Protein AF-A0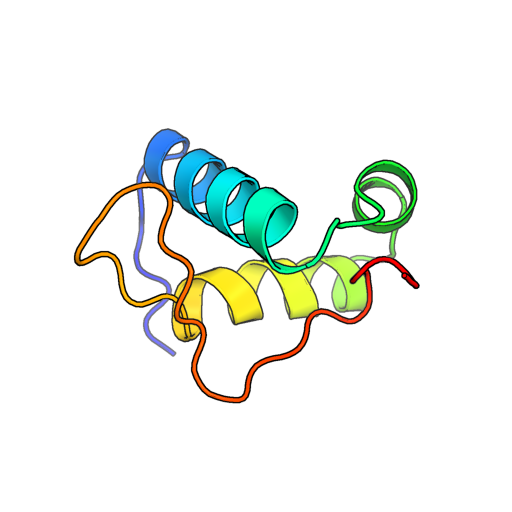A923RLJ5-F1 (afdb_monomer_lite)

pLDDT: mean 90.92, std 13.99, range [42.03, 98.19]

Sequence (69 aa):
MKIDTGDRMGALMDIESADKKFNMRLDDWLQADDFNFAHDYCGIQNNIKRGEFPATDFGFFLPRFAGTH

Structure (mmCIF, N/CA/C/O backbone):
data_AF-A0A923RLJ5-F1
#
_entry.id   AF-A0A923RLJ5-F1
#
loop_
_atom_site.group_PDB
_atom_site.id
_atom_site.type_symbol
_atom_site.label_atom_id
_atom_site.label_alt_id
_atom_site.label_comp_id
_atom_site.label_asym_id
_atom_site.label_entity_id
_atom_site.label_seq_id
_atom_site.pdbx_PDB_ins_code
_atom_site.Cartn_x
_atom_site.Cartn_y
_atom_site.Cartn_z
_atom_site.occupancy
_atom_site.B_iso_or_equiv
_atom_site.auth_seq_id
_atom_site.auth_comp_id
_atom_site.auth_asym_id
_atom_site.auth_atom_id
_atom_site.pdbx_PDB_model_num
ATOM 1 N N . MET A 1 1 ? 8.576 16.317 2.005 1.00 43.00 1 MET A N 1
ATOM 2 C CA . MET A 1 1 ? 8.156 14.927 2.265 1.00 43.00 1 MET A CA 1
ATOM 3 C C . MET A 1 1 ? 8.806 14.509 3.571 1.00 43.00 1 MET A C 1
ATOM 5 O O 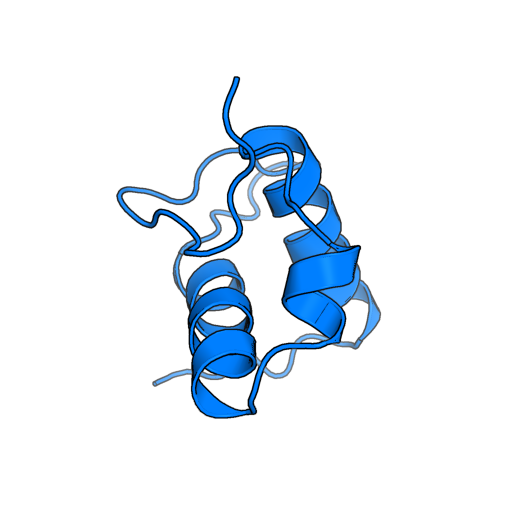. MET A 1 1 ? 10.024 14.410 3.610 1.00 43.00 1 MET A O 1
ATOM 9 N N . LYS A 1 2 ? 8.043 14.426 4.666 1.00 42.03 2 LYS A N 1
ATOM 10 C CA . LYS A 1 2 ? 8.579 13.915 5.930 1.00 42.03 2 LYS A CA 1
ATOM 11 C C . LYS A 1 2 ? 8.489 12.399 5.843 1.00 42.03 2 LYS A C 1
ATOM 13 O O . LYS A 1 2 ? 7.435 11.844 6.107 1.00 42.03 2 LYS A O 1
ATOM 18 N N . ILE A 1 3 ? 9.563 11.763 5.389 1.00 48.69 3 ILE A N 1
ATOM 19 C CA . ILE A 1 3 ? 9.742 10.336 5.637 1.00 48.69 3 ILE A CA 1
ATOM 20 C C . ILE A 1 3 ? 9.988 10.263 7.142 1.00 48.69 3 ILE A C 1
ATOM 22 O O . ILE A 1 3 ? 11.072 10.602 7.611 1.00 48.69 3 ILE A 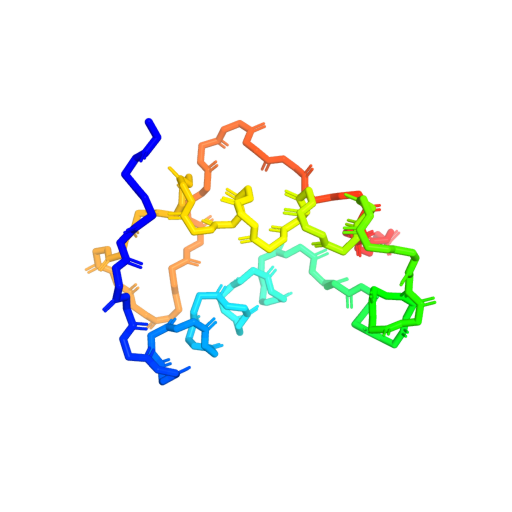O 1
ATOM 26 N N . ASP A 1 4 ? 8.929 9.995 7.900 1.00 55.69 4 ASP A N 1
ATOM 27 C CA . ASP A 1 4 ? 9.042 9.668 9.313 1.00 55.69 4 ASP A CA 1
ATOM 28 C C . ASP A 1 4 ? 9.969 8.455 9.377 1.00 55.69 4 ASP A C 1
ATOM 30 O O . ASP A 1 4 ? 9.679 7.422 8.770 1.00 55.69 4 ASP A O 1
ATOM 34 N N . THR A 1 5 ? 11.131 8.595 10.011 1.00 52.75 5 THR A N 1
ATOM 35 C CA . THR A 1 5 ? 12.064 7.491 10.265 1.00 52.75 5 THR A CA 1
ATOM 36 C C . THR A 1 5 ? 11.456 6.587 11.332 1.00 52.75 5 THR A C 1
ATOM 38 O O . THR A 1 5 ? 12.001 6.438 12.424 1.00 52.75 5 THR A O 1
ATOM 41 N N . GLY A 1 6 ? 10.270 6.052 11.043 1.00 57.81 6 GLY A N 1
ATOM 42 C CA . GLY A 1 6 ? 9.610 5.057 11.851 1.00 57.81 6 GLY A CA 1
ATOM 43 C C . GLY A 1 6 ? 10.519 3.845 11.896 1.00 57.81 6 GLY A C 1
ATOM 44 O O . GLY A 1 6 ? 10.974 3.354 10.862 1.00 57.81 6 GLY A O 1
ATOM 45 N N . ASP A 1 7 ? 10.811 3.400 13.111 1.00 79.81 7 ASP A N 1
ATOM 46 C CA . ASP A 1 7 ? 11.402 2.096 13.361 1.00 79.81 7 ASP A CA 1
ATOM 47 C C . ASP A 1 7 ? 10.679 1.040 12.498 1.00 79.81 7 ASP A C 1
ATOM 49 O O . ASP A 1 7 ? 9.481 1.152 12.224 1.00 79.81 7 ASP A O 1
ATOM 53 N N . ARG A 1 8 ? 11.422 0.029 12.033 1.00 87.44 8 ARG A N 1
ATOM 54 C CA . ARG A 1 8 ? 10.912 -1.094 11.232 1.00 87.44 8 ARG A CA 1
ATOM 55 C C . ARG A 1 8 ? 9.572 -1.629 11.755 1.00 87.44 8 ARG A C 1
ATOM 57 O O . ARG A 1 8 ? 8.717 -1.979 10.950 1.00 87.44 8 ARG A O 1
ATOM 64 N N . MET A 1 9 ? 9.377 -1.674 13.072 1.00 89.19 9 MET A N 1
ATOM 65 C CA . MET A 1 9 ? 8.120 -2.080 13.700 1.00 89.19 9 MET A CA 1
ATOM 66 C C . MET A 1 9 ? 6.961 -1.134 13.382 1.00 89.19 9 MET A C 1
ATOM 68 O O . MET A 1 9 ? 5.868 -1.609 13.105 1.00 89.19 9 MET A O 1
ATOM 72 N N . GLY A 1 10 ? 7.184 0.181 13.366 1.00 91.75 10 GLY A N 1
ATOM 73 C CA . GLY A 1 10 ? 6.192 1.174 12.942 1.00 91.75 10 GLY A CA 1
ATOM 74 C C . GLY A 1 10 ? 5.761 0.977 11.492 1.00 91.75 10 GLY A C 1
ATOM 75 O O . GLY A 1 10 ? 4.570 0.945 11.204 1.00 91.75 10 GLY A O 1
ATOM 76 N N . ALA A 1 11 ? 6.718 0.748 10.591 1.00 92.12 11 ALA A N 1
ATOM 77 C CA . ALA A 1 11 ? 6.403 0.460 9.194 1.00 92.12 11 ALA A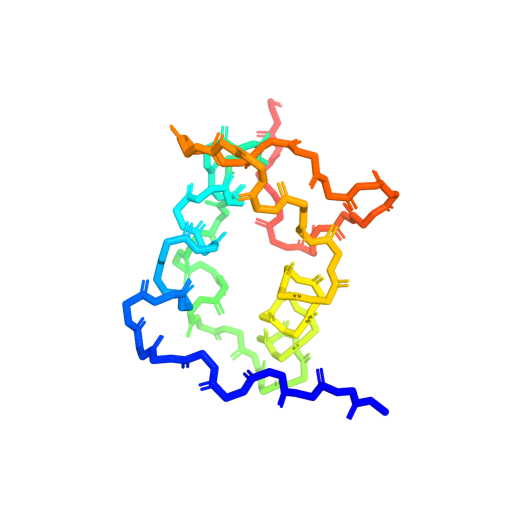 CA 1
ATOM 78 C C . ALA A 1 11 ? 5.592 -0.838 9.036 1.00 92.12 11 ALA A C 1
ATOM 80 O O . ALA A 1 11 ? 4.626 -0.871 8.280 1.00 92.12 11 ALA A O 1
ATOM 81 N N . LEU A 1 12 ? 5.946 -1.893 9.777 1.00 94.38 12 LEU A N 1
ATOM 82 C CA . LEU A 1 12 ? 5.191 -3.149 9.773 1.00 94.38 12 LEU A CA 1
ATOM 83 C C . LEU A 1 12 ? 3.773 -2.972 10.341 1.00 94.38 12 LEU A C 1
ATOM 85 O O . LEU A 1 12 ? 2.830 -3.496 9.759 1.00 94.38 12 LEU A O 1
ATOM 89 N N . MET A 1 13 ? 3.609 -2.196 11.418 1.00 95.06 13 MET A N 1
ATOM 90 C CA . MET A 1 13 ? 2.298 -1.875 11.999 1.00 95.06 13 MET A CA 1
ATOM 91 C C . MET A 1 13 ? 1.417 -1.061 11.042 1.00 95.06 13 MET A C 1
ATOM 93 O O . MET A 1 13 ? 0.211 -1.308 10.948 1.00 95.06 13 MET A O 1
ATOM 97 N N . ASP A 1 14 ? 2.004 -0.107 10.314 1.00 96.00 14 ASP A N 1
ATOM 98 C CA . ASP A 1 14 ? 1.294 0.670 9.298 1.00 96.00 14 ASP A CA 1
ATOM 99 C C . ASP A 1 14 ? 0.833 -0.239 8.136 1.00 96.00 14 ASP A C 1
ATOM 101 O O . ASP A 1 14 ? -0.291 -0.103 7.650 1.00 96.00 14 ASP A O 1
ATOM 105 N N . ILE A 1 15 ? 1.670 -1.203 7.724 1.00 96.44 15 ILE A N 1
ATOM 106 C CA . ILE A 1 15 ? 1.337 -2.203 6.695 1.00 96.44 15 ILE A CA 1
ATOM 107 C C . ILE A 1 15 ? 0.221 -3.141 7.164 1.00 96.44 15 ILE A C 1
ATOM 109 O O . ILE A 1 15 ? -0.729 -3.361 6.419 1.00 96.44 15 ILE A O 1
ATOM 113 N N . GLU A 1 16 ? 0.294 -3.658 8.391 1.00 96.81 16 GLU A N 1
ATOM 114 C CA . GLU A 1 16 ? -0.749 -4.515 8.975 1.00 96.81 16 GLU A CA 1
ATOM 115 C C . GLU A 1 16 ? -2.093 -3.779 9.059 1.00 96.81 16 GLU A C 1
ATOM 117 O O . GLU A 1 16 ? -3.147 -4.319 8.722 1.00 96.81 16 GLU A O 1
ATOM 122 N N . SER A 1 17 ? -2.050 -2.503 9.440 1.00 97.38 17 SER A N 1
ATOM 123 C CA . SER A 1 17 ? -3.215 -1.620 9.460 1.00 97.38 17 SER A CA 1
ATOM 124 C C . SER A 1 17 ? -3.815 -1.431 8.057 1.00 97.38 17 SER A C 1
ATOM 126 O O . SER A 1 17 ? -5.034 -1.507 7.881 1.00 97.38 17 SER A O 1
ATOM 128 N N . ALA A 1 18 ? -2.968 -1.230 7.042 1.00 97.44 18 ALA A N 1
ATOM 129 C CA . ALA A 1 18 ? -3.402 -1.091 5.655 1.00 97.44 18 ALA A CA 1
ATOM 130 C C . ALA A 1 18 ? -3.997 -2.396 5.107 1.00 97.44 18 ALA A C 1
ATOM 132 O O . ALA A 1 18 ? -5.058 -2.363 4.485 1.00 97.44 18 ALA A O 1
ATOM 133 N N . ASP A 1 19 ? -3.376 -3.541 5.389 1.00 97.44 19 ASP A N 1
ATOM 134 C CA . ASP A 1 19 ? -3.904 -4.853 5.014 1.00 97.44 19 ASP A CA 1
ATOM 135 C C . ASP A 1 19 ? -5.276 -5.106 5.642 1.00 97.44 19 ASP A C 1
ATOM 137 O O . ASP A 1 19 ? -6.242 -5.421 4.947 1.00 97.44 19 ASP A O 1
ATOM 141 N N . LYS A 1 20 ? -5.420 -4.817 6.940 1.00 96.38 20 LYS A N 1
ATOM 142 C CA . LYS A 1 20 ? -6.701 -4.940 7.638 1.00 96.38 20 LYS A CA 1
ATOM 143 C C . LYS A 1 20 ? -7.809 -4.095 7.004 1.00 96.38 20 LYS A C 1
ATOM 145 O O . LYS A 1 20 ? -8.970 -4.509 7.006 1.00 96.38 20 LYS A O 1
ATOM 150 N N . LYS A 1 21 ? -7.471 -2.900 6.511 1.00 96.69 21 LYS A N 1
ATOM 151 C CA . LYS A 1 21 ? -8.427 -1.949 5.932 1.00 96.69 21 LYS A CA 1
ATOM 152 C C . LYS A 1 21 ? -8.769 -2.256 4.475 1.00 96.69 21 LYS A C 1
ATOM 154 O O . LYS A 1 21 ? -9.930 -2.118 4.091 1.00 96.69 21 LYS A O 1
ATOM 159 N N . PHE A 1 22 ? -7.771 -2.605 3.672 1.00 97.06 22 PHE A N 1
ATOM 160 C CA . PHE A 1 22 ? -7.877 -2.679 2.215 1.00 97.06 22 PHE A CA 1
ATOM 161 C C . PHE A 1 22 ? -7.787 -4.103 1.661 1.00 97.06 22 PHE A C 1
ATOM 163 O O . PHE A 1 22 ? -7.902 -4.267 0.448 1.00 97.06 22 PHE A O 1
ATOM 170 N N . ASN A 1 23 ? -7.609 -5.113 2.523 1.00 97.00 23 ASN A N 1
ATOM 171 C CA . ASN A 1 23 ? -7.406 -6.512 2.148 1.00 97.00 23 ASN A CA 1
ATOM 172 C C . ASN A 1 23 ? -6.287 -6.631 1.102 1.00 97.00 23 ASN A C 1
ATOM 174 O O . ASN A 1 23 ? -6.543 -6.969 -0.050 1.00 97.00 23 ASN A O 1
ATOM 178 N N . MET A 1 24 ? -5.075 -6.205 1.455 1.00 97.50 24 MET A N 1
ATOM 179 C CA . MET A 1 24 ? -4.010 -5.956 0.486 1.00 97.50 24 MET A CA 1
ATOM 180 C C . MET A 1 24 ? -3.593 -7.251 -0.221 1.00 97.50 24 MET A C 1
ATOM 182 O O . MET A 1 24 ? -3.441 -8.310 0.384 1.00 97.50 24 MET A O 1
ATOM 186 N N . ARG A 1 25 ? -3.315 -7.158 -1.522 1.00 98.00 25 ARG A N 1
ATOM 187 C CA . ARG A 1 25 ? -2.653 -8.217 -2.296 1.00 98.00 25 ARG A CA 1
ATOM 188 C C . ARG A 1 25 ? -1.158 -8.198 -1.978 1.00 98.00 25 ARG A C 1
ATOM 190 O O . ARG A 1 25 ? -0.354 -7.749 -2.791 1.00 98.00 25 ARG A O 1
ATOM 197 N N . LEU A 1 26 ? -0.800 -8.617 -0.762 1.00 97.06 26 LEU A N 1
ATOM 198 C CA . LEU A 1 26 ? 0.560 -8.488 -0.226 1.00 97.06 26 LEU A CA 1
ATOM 199 C C . LEU A 1 26 ? 1.605 -9.200 -1.090 1.00 97.06 26 LEU A C 1
ATOM 201 O O . LEU A 1 26 ? 2.667 -8.630 -1.316 1.00 97.06 26 LEU A O 1
ATOM 205 N N . ASP A 1 27 ? 1.296 -10.386 -1.620 1.00 97.69 27 ASP A N 1
ATOM 206 C CA . ASP A 1 27 ? 2.219 -11.134 -2.484 1.00 97.69 27 ASP A CA 1
ATOM 207 C C . ASP A 1 27 ? 2.516 -10.391 -3.795 1.00 97.69 27 ASP A C 1
ATOM 209 O O . ASP A 1 27 ? 3.677 -10.284 -4.194 1.00 97.69 27 ASP A O 1
ATOM 213 N N . ASP A 1 28 ? 1.485 -9.827 -4.435 1.00 98.06 28 ASP A N 1
ATOM 214 C CA . ASP A 1 28 ? 1.635 -9.015 -5.650 1.00 98.06 28 ASP A CA 1
ATOM 215 C C . ASP A 1 28 ? 2.416 -7.731 -5.353 1.00 98.06 28 ASP A C 1
ATOM 217 O O . ASP A 1 28 ? 3.261 -7.308 -6.141 1.00 98.06 28 ASP A O 1
ATOM 221 N N . TRP A 1 29 ? 2.137 -7.107 -4.206 1.00 97.88 29 TRP A N 1
ATOM 222 C CA . TRP A 1 29 ? 2.811 -5.886 -3.790 1.00 97.88 29 TRP A CA 1
ATOM 223 C C . TRP A 1 29 ? 4.299 -6.125 -3.511 1.00 97.88 29 TRP A C 1
ATOM 225 O O . TRP A 1 29 ? 5.130 -5.322 -3.929 1.00 97.88 29 TRP A O 1
ATOM 235 N N . LEU A 1 30 ? 4.652 -7.249 -2.877 1.00 96.88 30 LEU A N 1
ATOM 236 C CA . LEU A 1 30 ? 6.042 -7.631 -2.604 1.00 96.88 30 LEU A CA 1
ATOM 237 C C . LEU A 1 30 ? 6.847 -7.922 -3.879 1.00 96.88 30 LEU A C 1
ATOM 239 O O . LEU A 1 30 ? 8.070 -7.803 -3.870 1.00 96.88 30 LEU A O 1
ATOM 243 N N . GLN A 1 31 ? 6.169 -8.328 -4.954 1.00 98.06 31 GLN A N 1
ATOM 244 C CA . GLN A 1 31 ? 6.768 -8.627 -6.259 1.00 98.06 31 GLN A CA 1
ATOM 245 C C . GLN A 1 31 ? 6.724 -7.437 -7.230 1.00 98.06 31 GLN A C 1
ATOM 247 O O . GLN A 1 31 ? 7.180 -7.556 -8.370 1.00 98.06 31 GLN A O 1
ATOM 252 N N . ALA A 1 32 ? 6.164 -6.302 -6.810 1.00 97.88 32 ALA A N 1
ATOM 253 C CA . ALA A 1 32 ? 6.040 -5.117 -7.642 1.00 97.88 32 ALA A CA 1
ATOM 254 C C . ALA A 1 32 ? 7.404 -4.482 -7.956 1.00 97.88 32 ALA A C 1
ATOM 256 O O . ALA A 1 32 ? 8.374 -4.640 -7.215 1.00 97.88 32 ALA A O 1
ATOM 257 N N . ASP A 1 33 ? 7.466 -3.705 -9.042 1.00 98.19 33 ASP A N 1
ATOM 258 C CA . ASP A 1 33 ? 8.618 -2.834 -9.286 1.00 98.19 33 ASP A CA 1
ATOM 259 C C . ASP A 1 33 ? 8.758 -1.755 -8.196 1.00 98.19 33 ASP A C 1
ATOM 261 O O . ASP A 1 33 ? 7.800 -1.425 -7.489 1.00 98.19 33 ASP A O 1
ATOM 265 N N . ASP A 1 34 ? 9.952 -1.167 -8.089 1.00 98.00 34 ASP A N 1
ATOM 266 C CA . ASP A 1 34 ? 10.281 -0.181 -7.053 1.00 98.00 34 ASP A CA 1
ATOM 267 C C . ASP A 1 34 ? 9.296 0.995 -7.011 1.00 98.00 34 ASP A C 1
ATOM 269 O O . ASP A 1 34 ? 8.986 1.513 -5.938 1.00 98.00 34 ASP A O 1
ATOM 273 N N . PHE A 1 35 ? 8.780 1.426 -8.166 1.00 97.38 35 PHE A N 1
ATOM 274 C CA . PHE A 1 35 ? 7.864 2.561 -8.247 1.00 97.38 35 PHE A CA 1
ATOM 275 C C . PHE A 1 35 ? 6.489 2.216 -7.669 1.00 97.38 35 PHE A C 1
ATOM 277 O O . PHE A 1 35 ? 5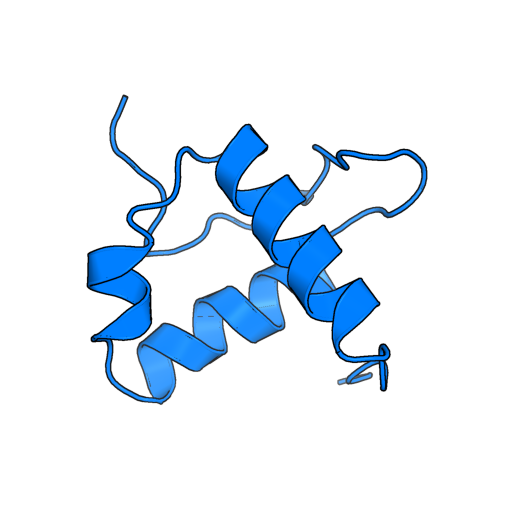.922 2.986 -6.891 1.00 97.38 35 PHE A O 1
ATOM 284 N N . ASN A 1 36 ? 5.954 1.054 -8.033 1.00 97.56 36 ASN A N 1
ATOM 285 C CA . ASN A 1 36 ? 4.679 0.550 -7.546 1.00 97.56 36 ASN A CA 1
ATOM 286 C C . ASN A 1 36 ? 4.758 0.147 -6.069 1.00 97.56 36 ASN A C 1
ATOM 288 O O . ASN A 1 36 ? 3.845 0.471 -5.307 1.00 97.56 36 ASN A O 1
ATOM 292 N N . PHE A 1 37 ? 5.862 -0.471 -5.644 1.00 97.81 37 PHE A N 1
ATOM 293 C CA . PHE A 1 37 ? 6.108 -0.771 -4.238 1.00 97.81 37 PHE A CA 1
ATOM 294 C C . PHE A 1 37 ? 6.151 0.515 -3.399 1.00 97.81 37 PHE A C 1
ATOM 296 O O . PHE A 1 37 ? 5.395 0.656 -2.433 1.00 97.81 37 PHE A O 1
ATOM 303 N N . ALA A 1 38 ? 6.980 1.485 -3.806 1.00 97.44 38 ALA A N 1
ATOM 304 C CA . ALA A 1 38 ? 7.167 2.739 -3.082 1.00 97.44 38 ALA A CA 1
ATOM 305 C C . ALA A 1 38 ? 5.907 3.613 -3.055 1.00 97.44 38 ALA A C 1
ATOM 307 O O . ALA A 1 38 ? 5.698 4.321 -2.071 1.00 97.44 38 ALA A O 1
ATOM 308 N N . HIS A 1 39 ? 5.065 3.572 -4.095 1.00 97.62 39 HIS A N 1
ATOM 309 C CA . HIS A 1 39 ? 3.787 4.289 -4.109 1.00 97.62 39 HIS A CA 1
ATOM 310 C C . HIS A 1 39 ? 2.920 3.898 -2.911 1.00 97.62 39 HIS A C 1
ATOM 312 O O . HIS A 1 39 ? 2.481 4.767 -2.156 1.00 97.62 39 HIS A O 1
ATOM 318 N N . ASP A 1 40 ? 2.706 2.597 -2.720 1.00 97.81 40 ASP A N 1
ATOM 319 C CA . ASP A 1 40 ? 1.861 2.102 -1.639 1.00 97.81 40 ASP A CA 1
ATOM 320 C C . ASP A 1 40 ? 2.566 2.225 -0.287 1.00 97.81 40 ASP A C 1
ATOM 322 O O . ASP A 1 40 ? 1.954 2.709 0.661 1.00 97.81 40 ASP A O 1
ATOM 326 N N . TYR A 1 41 ? 3.868 1.928 -0.204 1.00 97.06 41 TYR A N 1
ATOM 327 C CA . TYR A 1 41 ? 4.620 2.011 1.054 1.00 97.06 41 TY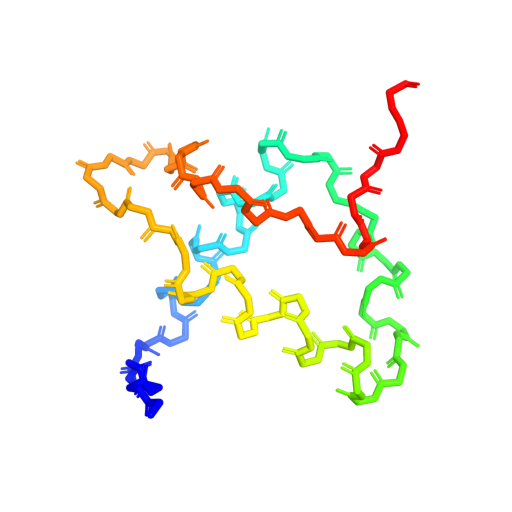R A CA 1
ATOM 328 C C . TYR A 1 41 ? 4.643 3.444 1.602 1.00 97.06 41 TYR A C 1
ATOM 330 O O . TYR A 1 41 ? 4.191 3.710 2.717 1.00 97.06 41 TYR A O 1
ATOM 338 N N . CYS A 1 42 ? 5.098 4.401 0.788 1.00 96.25 42 CYS A N 1
ATOM 339 C CA . CYS A 1 42 ? 5.124 5.809 1.176 1.00 96.25 42 CYS A CA 1
ATOM 340 C C . CYS A 1 42 ? 3.706 6.369 1.340 1.00 96.25 42 CYS A C 1
ATOM 342 O O . CYS A 1 42 ? 3.477 7.225 2.192 1.00 96.25 42 CYS A O 1
ATOM 344 N N . GLY A 1 43 ? 2.753 5.930 0.516 1.00 97.38 43 GLY A N 1
ATOM 345 C CA . GLY A 1 43 ? 1.365 6.374 0.580 1.00 97.38 43 GLY A CA 1
ATOM 346 C C . GLY A 1 43 ? 0.682 5.988 1.892 1.00 97.38 43 GLY A C 1
ATOM 347 O O . GLY A 1 43 ? 0.078 6.852 2.529 1.00 97.38 43 GLY A O 1
ATOM 348 N N . ILE A 1 44 ? 0.860 4.744 2.342 1.00 97.12 44 ILE A N 1
ATOM 349 C CA . ILE A 1 44 ? 0.399 4.247 3.645 1.00 97.12 44 ILE A CA 1
ATOM 350 C C . ILE A 1 44 ? 0.964 5.127 4.765 1.00 97.12 44 ILE A C 1
ATOM 352 O O . ILE A 1 44 ? 0.199 5.744 5.507 1.00 97.12 44 ILE A O 1
ATOM 356 N N . GLN A 1 45 ? 2.292 5.265 4.837 1.00 95.19 45 GLN A N 1
ATOM 357 C CA . GLN A 1 45 ? 2.950 6.002 5.923 1.00 95.19 45 GLN A CA 1
ATOM 358 C C . GLN A 1 45 ? 2.575 7.490 5.964 1.00 95.19 45 GLN A C 1
ATOM 360 O O . GLN A 1 45 ? 2.475 8.075 7.039 1.00 95.19 45 GLN A O 1
ATOM 365 N N . ASN A 1 46 ? 2.361 8.119 4.804 1.00 95.75 46 ASN A N 1
ATOM 366 C CA . ASN A 1 46 ? 2.033 9.544 4.730 1.00 95.75 46 ASN A CA 1
ATOM 367 C C . ASN A 1 46 ? 0.568 9.861 5.069 1.00 95.75 46 ASN A C 1
ATOM 369 O O . ASN A 1 46 ? 0.270 11.018 5.367 1.00 95.75 46 ASN A O 1
ATOM 373 N N . ASN A 1 47 ? -0.344 8.886 4.980 1.00 97.19 47 ASN A N 1
ATOM 374 C CA . ASN A 1 47 ? -1.785 9.131 5.111 1.00 97.19 47 ASN A CA 1
ATOM 375 C C . ASN A 1 47 ? -2.430 8.453 6.326 1.00 97.19 47 ASN A C 1
ATOM 377 O O . ASN A 1 47 ? -3.542 8.829 6.697 1.00 97.19 47 ASN A O 1
ATOM 381 N N . ILE A 1 48 ? -1.756 7.487 6.953 1.00 96.25 48 ILE A N 1
ATOM 382 C CA . ILE A 1 48 ? -2.256 6.802 8.147 1.00 96.25 48 ILE A CA 1
ATOM 383 C C . ILE A 1 48 ? -2.408 7.758 9.338 1.00 96.25 48 ILE A C 1
ATOM 385 O O . ILE A 1 48 ? -1.500 8.519 9.684 1.00 96.25 48 ILE A O 1
ATOM 389 N N . LYS A 1 49 ? -3.552 7.687 10.025 1.00 95.62 49 LYS A N 1
ATOM 390 C CA . LYS A 1 49 ? -3.762 8.358 11.315 1.00 95.62 49 LYS A CA 1
ATOM 391 C C . LYS A 1 49 ? -3.601 7.365 12.464 1.00 95.62 49 LYS A C 1
ATOM 393 O O . LYS A 1 49 ? -4.541 6.666 12.827 1.00 95.62 49 LYS A O 1
ATOM 398 N N . ARG A 1 50 ? -2.413 7.342 13.078 1.00 91.94 50 ARG A N 1
ATOM 399 C CA . ARG A 1 50 ? -1.979 6.371 14.111 1.00 91.94 50 ARG A CA 1
ATOM 400 C C . ARG A 1 50 ? -2.638 6.527 15.501 1.00 91.94 50 ARG A C 1
ATOM 402 O O . ARG A 1 50 ? -2.006 6.248 16.513 1.00 91.94 50 ARG A O 1
ATOM 409 N N . GLY A 1 51 ? -3.873 7.026 15.584 1.00 90.25 51 GLY A N 1
ATOM 410 C CA . GLY A 1 51 ? -4.555 7.281 16.865 1.00 90.25 51 GLY A CA 1
ATOM 411 C C . GLY A 1 51 ? -4.967 6.014 17.625 1.00 90.25 51 GLY A C 1
ATOM 412 O O . GLY A 1 51 ? -5.130 6.052 18.841 1.00 90.25 51 GLY A O 1
ATOM 413 N N . GLU A 1 52 ? -5.106 4.899 16.912 1.00 90.12 52 GLU A N 1
ATOM 414 C CA . GLU A 1 52 ? -5.462 3.579 17.427 1.00 90.12 52 GLU A CA 1
ATOM 415 C C . GLU A 1 52 ? -4.749 2.496 16.609 1.00 90.12 52 GLU A C 1
ATOM 417 O O . GLU A 1 52 ? -4.229 2.775 15.527 1.00 90.12 52 GLU A O 1
ATOM 422 N N . PHE A 1 53 ? -4.723 1.265 17.121 1.00 90.19 53 PHE A N 1
ATOM 423 C CA . PHE A 1 53 ? -4.156 0.121 16.414 1.00 90.19 53 PHE A CA 1
ATOM 424 C C . PHE A 1 53 ? -5.149 -1.059 16.396 1.00 90.19 53 PHE A C 1
ATOM 426 O O . PHE A 1 53 ? -5.608 -1.459 17.471 1.00 90.19 53 PHE A O 1
ATOM 433 N N . PRO A 1 54 ? -5.468 -1.637 15.220 1.00 91.75 54 PRO A N 1
ATOM 434 C CA . PRO A 1 54 ? -5.016 -1.215 13.891 1.00 91.75 54 PRO A CA 1
ATOM 435 C C . PRO A 1 54 ? -5.647 0.122 13.478 1.00 91.75 54 PRO A C 1
ATOM 437 O O . PRO A 1 54 ? -6.837 0.345 13.699 1.00 91.75 54 PRO A O 1
ATOM 440 N N . ALA A 1 55 ? -4.866 1.001 12.852 1.00 94.81 55 ALA A N 1
ATOM 441 C CA . ALA A 1 55 ? -5.403 2.255 12.335 1.00 94.81 55 ALA A CA 1
ATOM 442 C C . ALA A 1 55 ? -6.162 1.985 11.031 1.00 94.81 55 ALA A C 1
ATOM 444 O O . ALA A 1 55 ? -5.662 1.316 10.132 1.00 94.81 55 ALA A O 1
ATOM 445 N N . THR A 1 56 ? -7.374 2.514 10.893 1.00 94.88 56 THR A N 1
ATOM 446 C CA . THR A 1 56 ? -8.204 2.262 9.696 1.00 94.88 56 THR A CA 1
ATOM 447 C C . THR A 1 56 ? -8.529 3.522 8.894 1.00 94.88 56 THR A C 1
ATOM 449 O O . THR A 1 56 ? -9.198 3.445 7.858 1.00 94.88 56 THR A O 1
ATOM 452 N N . ASP A 1 57 ? -8.025 4.673 9.346 1.00 96.44 57 ASP A N 1
ATOM 453 C CA . ASP A 1 57 ? -8.150 5.965 8.679 1.00 96.44 57 ASP A CA 1
ATOM 454 C C . ASP A 1 57 ? -6.860 6.300 7.916 1.00 96.44 57 ASP A C 1
ATOM 456 O O . ASP A 1 57 ? -5.813 6.576 8.508 1.00 96.44 57 ASP A O 1
ATOM 460 N N . PHE A 1 58 ? -6.981 6.287 6.588 1.00 96.81 58 PHE A N 1
ATOM 461 C CA . PHE A 1 58 ? -5.948 6.666 5.620 1.00 96.81 58 PHE A CA 1
ATOM 462 C C . PHE A 1 58 ? -6.398 7.865 4.760 1.00 96.81 58 PHE A C 1
ATOM 464 O O . PHE A 1 58 ? -5.898 8.086 3.656 1.00 96.81 58 PHE A O 1
ATOM 471 N N . GLY A 1 59 ? -7.402 8.623 5.217 1.00 95.88 59 GLY A N 1
ATOM 472 C CA . GLY A 1 59 ? -8.017 9.695 4.438 1.00 95.88 59 GLY A CA 1
ATOM 473 C C . GLY A 1 59 ? -8.567 9.208 3.091 1.00 95.88 59 GLY A C 1
ATOM 474 O O . GLY A 1 59 ? -9.377 8.286 3.037 1.00 95.88 59 GLY A O 1
ATOM 475 N N . PHE A 1 60 ? -8.130 9.851 2.005 1.00 96.12 60 PHE A N 1
ATOM 476 C CA . PHE A 1 60 ? -8.522 9.518 0.626 1.00 96.12 60 PHE A CA 1
ATOM 477 C C . PHE A 1 60 ? -7.492 8.650 -0.106 1.00 96.12 60 PHE A C 1
ATOM 479 O O . PHE A 1 60 ? -7.612 8.443 -1.314 1.00 96.12 60 PHE A O 1
ATOM 486 N N . PHE A 1 61 ? -6.454 8.181 0.589 1.00 97.44 61 PHE A N 1
ATOM 487 C CA . PHE A 1 61 ? -5.449 7.329 -0.023 1.00 97.44 61 PHE A CA 1
ATOM 488 C C . PHE A 1 61 ? -6.011 5.925 -0.264 1.00 97.44 61 PHE A C 1
ATOM 490 O O . PHE A 1 61 ? -6.580 5.310 0.638 1.00 97.44 61 PHE A O 1
ATOM 497 N N . LEU A 1 62 ? -5.823 5.423 -1.485 1.00 97.12 62 LEU A N 1
ATOM 498 C CA . LEU A 1 62 ? -6.162 4.061 -1.877 1.00 97.12 62 LEU A CA 1
ATOM 499 C C . LEU A 1 62 ? -4.901 3.385 -2.438 1.00 97.12 62 LEU A C 1
ATOM 501 O O . LEU A 1 62 ? -4.387 3.848 -3.463 1.00 97.12 62 LEU A O 1
ATOM 505 N N . PRO A 1 63 ? -4.400 2.315 -1.796 1.00 97.69 63 PRO A N 1
ATOM 506 C CA . PRO A 1 63 ? -3.275 1.551 -2.322 1.00 97.69 63 PRO A CA 1
ATOM 507 C C . PRO A 1 63 ? -3.606 0.924 -3.685 1.00 97.69 63 PRO A C 1
ATOM 509 O O . PRO A 1 63 ? -4.720 0.446 -3.907 1.00 97.69 63 PRO A O 1
ATOM 512 N N . ARG A 1 64 ? -2.631 0.873 -4.596 1.00 97.56 64 ARG A N 1
ATOM 513 C CA . ARG A 1 64 ? -2.761 0.202 -5.905 1.00 97.56 64 ARG A CA 1
ATOM 514 C C . ARG A 1 64 ? -2.939 -1.306 -5.760 1.00 97.56 64 ARG A C 1
ATOM 516 O O . ARG A 1 64 ? -3.580 -1.941 -6.599 1.00 97.56 64 ARG A O 1
ATOM 523 N N . PHE A 1 65 ? -2.377 -1.872 -4.697 1.00 97.94 65 PHE A N 1
ATOM 524 C CA . PHE A 1 65 ? -2.480 -3.290 -4.374 1.00 97.94 65 PHE A CA 1
ATOM 525 C C . PHE A 1 65 ? -3.590 -3.598 -3.369 1.00 97.94 65 PHE A C 1
ATOM 527 O O . PHE A 1 65 ? -3.616 -4.700 -2.828 1.00 97.94 65 PHE A O 1
ATOM 534 N N . ALA A 1 66 ? -4.547 -2.688 -3.154 1.00 97.56 66 ALA A N 1
ATOM 535 C CA . ALA A 1 66 ? -5.777 -3.028 -2.445 1.00 97.56 66 ALA A CA 1
ATOM 536 C C . ALA A 1 66 ? -6.448 -4.253 -3.094 1.00 97.56 66 ALA A C 1
ATOM 538 O O . ALA A 1 66 ? -6.443 -4.414 -4.324 1.00 97.56 66 ALA A O 1
ATOM 539 N N . GLY A 1 67 ? -6.990 -5.143 -2.269 1.00 94.62 67 GLY A N 1
ATOM 540 C CA . GLY A 1 67 ? -7.724 -6.303 -2.747 1.00 94.62 67 GLY A CA 1
ATOM 541 C C . GLY A 1 67 ? -9.100 -5.909 -3.246 1.00 94.62 67 GLY A C 1
ATOM 542 O O . GLY A 1 67 ? -9.774 -5.034 -2.702 1.00 94.62 67 GLY A O 1
ATOM 543 N N . THR A 1 68 ? -9.540 -6.595 -4.289 1.00 79.50 68 THR A N 1
ATOM 544 C CA . THR A 1 68 ? -10.933 -6.566 -4.721 1.00 79.50 68 THR A CA 1
ATOM 545 C C . THR A 1 68 ? -11.772 -7.343 -3.710 1.00 79.50 68 THR A C 1
ATOM 547 O O . THR A 1 68 ? -11.418 -8.473 -3.371 1.00 79.50 68 THR A O 1
ATOM 550 N N . HIS A 1 69 ? -12.832 -6.718 -3.197 1.00 57.75 69 HIS A N 1
ATOM 551 C CA . HIS A 1 69 ? -13.868 -7.397 -2.412 1.00 57.75 69 HIS A CA 1
ATOM 552 C C . HIS A 1 69 ? -14.643 -8.400 -3.270 1.00 57.75 69 HIS A C 1
ATOM 554 O O . HIS A 1 69 ? -14.838 -8.104 -4.472 1.00 57.75 69 HIS A O 1
#

InterPro domains:
  IPR049239 Domain of unknown function DUF6874 [PF21779] (4-66)

Organism: NCBI:txid2763017

Foldseek 3Di:
DPPPPDDPVVLVQLVVLLCVQQVFPVVVLVVDDPVLVCCQSVLSVVQFDPPDGSTNGSDPDDRPRRDDD

Radius of gyration: 11.22 Å; chains: 1; bounding box: 26×26×27 Å

Secondary structure (DSSP, 8-state):
-------HHHHHHHHHHHHHHH---HHHHHTS-HHHHHHHHHHHHHH--TTSSS----TT---TTPPP-